Protein AF-A0A383EPP3-F1 (afdb_monomer_lite)

Organism: NCBI:txid408172

Structure (mmCIF, N/CA/C/O backbone):
data_AF-A0A383EPP3-F1
#
_entry.id   AF-A0A383EPP3-F1
#
loop_
_atom_site.group_PDB
_atom_site.id
_atom_site.type_symbol
_atom_site.label_atom_id
_atom_site.label_alt_id
_atom_site.label_comp_id
_atom_site.label_asym_id
_atom_site.label_entity_id
_atom_site.label_seq_id
_atom_site.pdbx_PDB_ins_code
_atom_site.Cartn_x
_atom_site.Cartn_y
_atom_site.Cartn_z
_atom_site.occupancy
_atom_site.B_iso_or_equiv
_atom_site.auth_seq_id
_atom_site.auth_comp_id
_atom_site.auth_asym_id
_atom_site.auth_atom_id
_atom_site.pdbx_PDB_model_num
ATOM 1 N N . MET A 1 1 ? -7.596 -0.824 -2.834 1.00 71.81 1 MET A N 1
ATOM 2 C CA . MET A 1 1 ? -8.921 -0.458 -2.281 1.00 71.81 1 MET A CA 1
ATOM 3 C C . MET A 1 1 ? -9.205 1.003 -2.635 1.00 71.81 1 MET A C 1
ATOM 5 O O . MET A 1 1 ? -8.228 1.715 -2.850 1.00 71.81 1 MET A O 1
ATOM 9 N N . LYS A 1 2 ? -10.455 1.479 -2.760 1.00 87.06 2 LYS A N 1
ATOM 10 C CA . LYS A 1 2 ? -10.675 2.934 -2.887 1.00 87.06 2 LYS A CA 1
ATOM 11 C C . LYS A 1 2 ? -10.640 3.576 -1.505 1.00 87.06 2 LYS A C 1
ATOM 13 O O . LYS A 1 2 ? -11.078 2.978 -0.528 1.00 87.06 2 LYS A O 1
ATOM 18 N N . ILE A 1 3 ? -10.109 4.793 -1.432 1.00 88.50 3 ILE A N 1
ATOM 19 C CA . ILE A 1 3 ? -10.026 5.541 -0.173 1.00 88.50 3 ILE A CA 1
ATOM 20 C C . ILE A 1 3 ? -11.429 5.908 0.330 1.00 88.50 3 ILE A C 1
ATOM 22 O O . ILE A 1 3 ? -11.637 5.945 1.540 1.00 88.50 3 ILE A O 1
ATOM 26 N N . GLU A 1 4 ? -12.387 6.152 -0.573 1.00 91.50 4 GLU A N 1
ATOM 27 C CA . GLU A 1 4 ? -13.780 6.416 -0.191 1.00 91.50 4 GLU A CA 1
ATOM 28 C C . GLU A 1 4 ? -14.385 5.242 0.590 1.00 91.50 4 GLU A C 1
ATOM 30 O O . GLU A 1 4 ? -14.909 5.448 1.680 1.00 91.50 4 GLU A O 1
ATOM 35 N N . ASP A 1 5 ? -14.205 4.010 0.106 1.00 91.56 5 ASP A N 1
ATOM 36 C CA . ASP A 1 5 ? -14.756 2.813 0.751 1.00 91.56 5 ASP A CA 1
ATOM 37 C C . ASP A 1 5 ? -14.223 2.642 2.188 1.00 91.56 5 ASP A C 1
ATOM 39 O O . ASP A 1 5 ? -14.969 2.286 3.099 1.00 91.56 5 ASP A O 1
ATOM 43 N N . ILE A 1 6 ? -12.937 2.943 2.420 1.00 89.88 6 ILE A N 1
ATOM 44 C CA . ILE A 1 6 ? -12.317 2.871 3.755 1.00 89.88 6 ILE A CA 1
ATOM 45 C C . ILE A 1 6 ? -12.915 3.927 4.691 1.00 89.88 6 ILE A C 1
ATOM 47 O O . ILE A 1 6 ? -13.162 3.638 5.862 1.00 89.88 6 ILE A O 1
ATOM 51 N N . LYS A 1 7 ? -13.162 5.143 4.191 1.00 90.00 7 LYS A N 1
ATOM 52 C CA . LYS A 1 7 ? -13.791 6.212 4.981 1.00 90.00 7 LYS A CA 1
ATOM 53 C C . LYS A 1 7 ? -15.217 5.838 5.375 1.00 90.00 7 LYS A C 1
ATOM 55 O O . LYS A 1 7 ? -15.580 6.009 6.534 1.00 90.00 7 LYS A O 1
ATOM 60 N N . ASP A 1 8 ? -15.979 5.256 4.455 1.00 93.00 8 ASP A N 1
ATOM 61 C CA . ASP A 1 8 ? -17.343 4.797 4.729 1.00 93.00 8 ASP A CA 1
ATOM 62 C C . ASP A 1 8 ? -17.377 3.657 5.759 1.00 93.00 8 ASP A C 1
ATOM 64 O O . ASP A 1 8 ? -18.293 3.580 6.580 1.00 93.00 8 ASP A O 1
ATOM 68 N N . MET A 1 9 ? -16.385 2.762 5.737 1.00 91.69 9 MET A N 1
ATOM 69 C CA . MET A 1 9 ? -16.224 1.724 6.761 1.00 91.69 9 MET A CA 1
ATOM 70 C C . MET A 1 9 ? -15.870 2.324 8.124 1.00 91.69 9 MET A C 1
ATOM 72 O O . MET A 1 9 ? -16.452 1.923 9.131 1.00 91.69 9 MET A O 1
ATOM 76 N N . LEU A 1 10 ? -14.967 3.306 8.149 1.00 90.94 10 LEU A N 1
ATOM 77 C CA . LEU A 1 10 ? -14.529 3.968 9.375 1.00 90.94 10 LEU A CA 1
ATOM 78 C C . LEU A 1 10 ? -15.673 4.734 10.051 1.00 90.94 10 LEU A C 1
ATOM 80 O O . LEU A 1 10 ? -15.833 4.633 11.263 1.00 90.94 10 LEU A O 1
ATOM 84 N N . GLU A 1 11 ? -16.494 5.459 9.287 1.00 90.94 11 GLU A N 1
ATOM 85 C CA . GLU A 1 11 ? -17.654 6.178 9.833 1.00 90.94 11 GLU A CA 1
ATOM 86 C C . GLU A 1 11 ? -18.675 5.227 10.475 1.00 90.94 11 GLU A C 1
ATOM 88 O O . GLU A 1 11 ? -19.236 5.536 11.526 1.00 90.94 11 GLU A O 1
ATOM 93 N N . LYS A 1 12 ? -18.874 4.035 9.897 1.00 89.62 12 LYS A N 1
ATOM 94 C CA . LYS A 1 12 ? -19.744 3.001 10.481 1.00 89.62 12 LYS A CA 1
ATOM 95 C C . LYS A 1 12 ? -19.148 2.403 11.753 1.00 89.62 12 LYS A C 1
ATOM 97 O O . LYS A 1 12 ? -19.855 2.257 12.745 1.00 89.62 12 LYS A O 1
ATOM 102 N N . ASP A 1 13 ? -17.857 2.079 11.723 1.00 89.06 13 ASP A N 1
ATOM 103 C CA . ASP A 1 13 ? -17.149 1.436 12.833 1.00 89.06 13 ASP A CA 1
ATOM 104 C C . ASP A 1 13 ? -16.917 2.390 14.023 1.00 89.06 13 ASP A C 1
ATOM 106 O O . ASP A 1 13 ? -16.765 1.937 15.153 1.00 89.06 13 ASP A O 1
ATOM 110 N N . ARG A 1 14 ? -16.922 3.709 13.794 1.00 86.69 14 ARG A N 1
ATOM 111 C CA . ARG A 1 14 ? -16.726 4.738 14.828 1.00 86.69 14 ARG A CA 1
ATOM 112 C C . ARG A 1 14 ? -17.907 4.886 15.795 1.00 86.69 14 ARG A C 1
ATOM 114 O O . ARG A 1 14 ? -17.730 5.449 16.875 1.00 86.69 14 ARG A O 1
ATOM 121 N N . SER A 1 15 ? -19.110 4.461 15.413 1.00 86.69 15 SER A N 1
ATOM 122 C CA . SER A 1 15 ? -20.305 4.627 16.245 1.00 86.69 15 SER A CA 1
ATOM 123 C C . SER A 1 15 ? -20.239 3.730 17.484 1.00 86.69 15 SER A C 1
ATOM 125 O O . SER A 1 15 ? -20.193 2.513 17.352 1.00 86.69 15 SER A O 1
ATOM 127 N N . ILE A 1 16 ? -20.299 4.326 18.679 1.00 86.88 16 ILE A N 1
ATOM 128 C CA . ILE A 1 16 ? -20.244 3.606 19.960 1.00 86.88 16 ILE A CA 1
ATOM 129 C C . ILE A 1 16 ? -21.643 3.559 20.575 1.00 86.88 16 ILE A C 1
ATOM 131 O O . ILE A 1 16 ? -22.269 4.599 20.787 1.00 86.88 16 ILE A O 1
ATOM 135 N N . ASP A 1 17 ? -22.112 2.358 20.908 1.00 89.25 17 ASP A N 1
ATOM 136 C CA . ASP A 1 17 ? -23.321 2.181 21.708 1.00 89.25 17 ASP A CA 1
ATOM 137 C C . ASP A 1 17 ? -23.007 2.340 23.204 1.00 89.25 17 ASP A C 1
ATOM 139 O O . ASP A 1 17 ? -22.402 1.481 23.848 1.00 89.25 17 ASP A O 1
ATOM 143 N N . HIS A 1 18 ? -23.453 3.455 23.781 1.00 86.06 18 HIS A N 1
ATOM 144 C CA . HIS A 1 18 ? -23.262 3.759 25.199 1.00 86.06 18 HIS A CA 1
ATOM 145 C C . HIS A 1 18 ? -24.074 2.863 26.146 1.00 86.06 18 HIS A C 1
ATOM 147 O O . HIS A 1 18 ? -23.826 2.884 27.351 1.00 86.06 18 HIS A O 1
ATOM 153 N N . THR A 1 19 ? -25.031 2.081 25.638 1.00 89.62 19 THR A N 1
ATOM 154 C CA . THR A 1 19 ? -25.806 1.127 26.445 1.00 89.62 19 THR A CA 1
ATOM 155 C C . THR A 1 19 ? -25.093 -0.215 26.627 1.00 89.62 19 THR A C 1
ATOM 157 O O . THR A 1 19 ? -25.384 -0.926 27.586 1.00 89.62 19 THR A O 1
ATOM 160 N N . GLN A 1 20 ? -24.126 -0.542 25.759 1.00 90.44 20 GLN A N 1
ATOM 161 C CA . GLN A 1 20 ? -23.375 -1.805 25.767 1.00 90.44 20 GLN A CA 1
ATOM 162 C C . GLN A 1 20 ? -21.853 -1.585 25.744 1.00 90.44 20 GLN A C 1
ATOM 164 O O . GLN A 1 20 ? -21.129 -2.173 24.939 1.00 90.44 20 GLN A O 1
ATOM 169 N N . LEU A 1 21 ? -21.348 -0.765 26.667 1.00 90.50 21 LEU A N 1
ATOM 170 C CA . LEU A 1 21 ? -19.926 -0.396 26.742 1.00 90.50 21 LEU A CA 1
ATOM 171 C C . LEU A 1 21 ? -18.975 -1.597 26.841 1.00 90.50 21 LEU A C 1
ATOM 173 O O . LEU A 1 21 ? -17.892 -1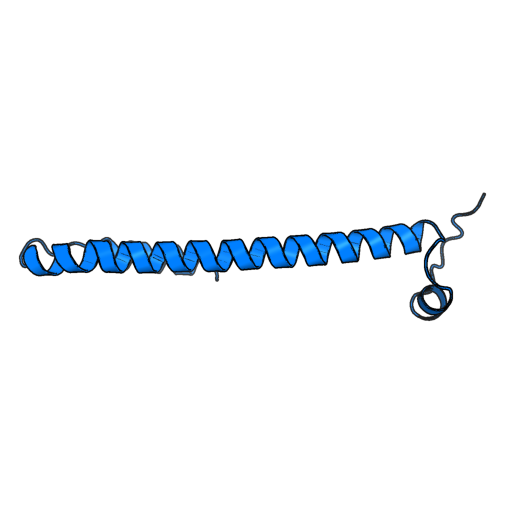.566 26.263 1.00 90.50 21 LEU A O 1
ATOM 177 N N . ASP A 1 22 ? -19.377 -2.664 27.528 1.00 91.06 22 ASP A N 1
ATOM 178 C CA . ASP A 1 22 ? -18.563 -3.871 27.707 1.00 91.06 22 ASP A CA 1
ATOM 179 C C . ASP A 1 22 ? -18.263 -4.544 26.360 1.00 91.06 22 ASP A C 1
ATOM 181 O O . ASP A 1 22 ? -17.150 -5.002 26.101 1.00 91.06 22 ASP A O 1
ATOM 185 N N . THR A 1 23 ? -19.267 -4.562 25.480 1.00 90.56 23 THR A N 1
ATOM 186 C CA . THR A 1 23 ? -19.168 -5.156 24.144 1.00 90.56 23 THR A CA 1
ATOM 187 C C . THR A 1 23 ? -18.373 -4.244 23.217 1.00 90.56 23 THR A C 1
ATOM 189 O O . THR A 1 23 ? -17.516 -4.714 22.472 1.00 90.56 23 THR A O 1
ATOM 192 N N . GLU A 1 24 ? -18.599 -2.932 23.297 1.00 89.38 24 GLU A N 1
ATOM 193 C CA . GLU A 1 24 ? -17.836 -1.945 22.525 1.00 89.38 24 GLU A CA 1
ATOM 194 C C . GLU A 1 24 ? -16.349 -1.929 22.916 1.00 89.38 24 GLU A C 1
ATOM 196 O O . GLU A 1 24 ? -15.481 -1.830 22.051 1.00 89.38 24 GLU A O 1
ATOM 201 N N . SER A 1 25 ? -16.029 -2.146 24.194 1.00 91.00 25 SER A N 1
ATOM 202 C CA . SER A 1 25 ? -14.649 -2.278 24.679 1.00 91.00 25 SER A CA 1
ATOM 203 C C . SER A 1 25 ? -13.891 -3.427 24.001 1.00 91.00 25 SER A C 1
ATOM 205 O O . SER A 1 25 ? -12.717 -3.277 23.666 1.00 91.00 25 SER A O 1
ATOM 207 N N . LEU A 1 26 ? -14.563 -4.556 23.740 1.00 91.31 26 LEU A N 1
ATOM 208 C CA . LEU A 1 26 ? -13.981 -5.692 23.015 1.00 91.31 26 LEU A CA 1
ATOM 209 C C . LEU A 1 26 ? -13.855 -5.429 21.508 1.00 91.31 26 LEU A C 1
ATOM 211 O O . LEU A 1 26 ? -12.894 -5.883 20.893 1.00 91.31 26 LEU A O 1
ATOM 215 N N . LYS A 1 27 ? -14.773 -4.657 20.915 1.00 91.00 27 LYS A N 1
ATOM 216 C CA . LYS A 1 27 ? -14.735 -4.320 19.482 1.00 91.00 27 LYS A CA 1
ATOM 217 C C . LYS A 1 27 ? -13.609 -3.354 19.117 1.00 91.00 27 LYS A C 1
ATOM 219 O O . LYS A 1 27 ? -13.035 -3.484 18.040 1.00 91.00 27 LYS A O 1
ATOM 224 N N . ILE A 1 28 ? -13.257 -2.408 19.989 1.00 90.44 28 ILE A N 1
ATOM 225 C CA . ILE A 1 28 ? -12.193 -1.418 19.730 1.00 90.44 28 ILE A CA 1
ATOM 226 C C . ILE A 1 28 ? -10.855 -2.066 19.308 1.00 90.44 28 ILE A C 1
ATOM 228 O O . ILE A 1 28 ? -10.314 -1.680 18.266 1.00 90.44 28 ILE A O 1
ATOM 232 N N . PRO A 1 29 ? -10.283 -3.041 20.048 1.00 93.56 29 PRO A N 1
ATOM 233 C CA . PRO A 1 29 ? -9.045 -3.695 19.628 1.00 93.56 29 PRO A CA 1
ATOM 234 C C . PRO A 1 29 ? -9.223 -4.527 18.351 1.00 93.56 29 PRO A C 1
ATOM 236 O O . PRO A 1 29 ? -8.314 -4.547 17.522 1.00 93.56 29 PRO A O 1
ATOM 239 N N . GLU A 1 30 ? -10.379 -5.163 18.138 1.00 91.50 30 GLU A N 1
ATOM 240 C CA . GLU A 1 30 ? -10.668 -5.894 16.894 1.00 91.50 30 GLU A CA 1
ATOM 241 C C . GLU A 1 30 ? -10.662 -4.958 15.676 1.00 91.50 30 GLU A C 1
ATOM 243 O O . GLU A 1 30 ? -10.033 -5.247 14.654 1.00 91.50 30 GLU A O 1
ATOM 248 N N . GLN A 1 31 ? -11.302 -3.793 15.800 1.00 92.44 31 GLN A N 1
ATOM 249 C CA . GLN A 1 31 ? -11.300 -2.749 14.779 1.00 92.44 31 GLN A CA 1
ATOM 250 C C . GLN A 1 31 ? -9.886 -2.206 14.542 1.00 92.44 31 GLN A C 1
ATOM 252 O O . GLN A 1 31 ? -9.475 -2.049 13.392 1.00 92.44 31 GLN A O 1
ATOM 257 N N . ALA A 1 32 ? -9.109 -1.970 15.603 1.00 92.75 32 ALA A N 1
ATOM 258 C CA . ALA A 1 32 ? -7.726 -1.516 15.478 1.00 92.75 32 ALA A CA 1
ATOM 259 C C . ALA A 1 32 ? -6.872 -2.510 14.670 1.00 92.75 32 ALA A C 1
ATOM 261 O O . ALA A 1 32 ? -6.165 -2.104 13.746 1.00 92.75 32 ALA A O 1
ATOM 262 N N . VAL A 1 33 ? -6.997 -3.812 14.953 1.00 95.75 33 VAL A N 1
ATOM 263 C CA . VAL A 1 33 ? -6.300 -4.872 14.207 1.00 95.75 33 VAL A CA 1
ATOM 264 C C . VAL A 1 33 ? -6.737 -4.899 12.742 1.00 95.75 33 VAL A C 1
ATOM 266 O O . VAL A 1 33 ? -5.881 -4.946 11.858 1.00 95.75 33 VAL A O 1
ATOM 269 N N . LYS A 1 34 ? -8.044 -4.806 12.468 1.00 94.06 34 LYS A N 1
ATOM 270 C CA . LYS A 1 34 ? -8.600 -4.763 11.104 1.00 94.06 34 LYS A CA 1
ATOM 271 C C . LYS A 1 34 ? -7.976 -3.639 10.270 1.00 94.06 34 LYS A C 1
ATOM 273 O O . LYS A 1 34 ? -7.469 -3.892 9.178 1.00 94.06 34 LYS A O 1
ATOM 278 N N . TYR A 1 35 ? -7.975 -2.406 10.778 1.00 94.44 35 TYR A N 1
ATOM 279 C CA . TYR A 1 35 ? -7.416 -1.263 10.045 1.00 94.44 35 TYR A CA 1
ATOM 280 C C . TYR A 1 35 ? -5.888 -1.316 9.946 1.00 94.44 35 TYR A C 1
ATOM 282 O O . TYR A 1 35 ? -5.325 -0.924 8.922 1.00 94.44 35 TYR A O 1
ATOM 290 N N . GLN A 1 36 ? -5.207 -1.851 10.962 1.00 95.25 36 GLN A N 1
ATOM 291 C CA . GLN A 1 36 ? -3.761 -2.054 10.918 1.00 95.25 36 GLN A CA 1
ATOM 292 C C . GLN A 1 36 ? -3.356 -3.080 9.848 1.00 95.25 36 GLN A C 1
ATOM 294 O O . GLN A 1 36 ? -2.387 -2.848 9.126 1.00 95.25 36 GLN A O 1
ATOM 299 N N . GLN A 1 37 ? -4.101 -4.181 9.709 1.00 95.50 37 GLN A N 1
ATOM 300 C CA . GLN A 1 37 ? -3.881 -5.174 8.652 1.00 95.50 37 GLN A CA 1
ATOM 301 C C . GLN A 1 37 ? -4.086 -4.563 7.264 1.00 95.50 37 GLN A C 1
ATOM 303 O O . GLN A 1 37 ? -3.202 -4.671 6.419 1.00 95.50 37 GLN A O 1
ATOM 308 N N . MET A 1 38 ? -5.182 -3.824 7.054 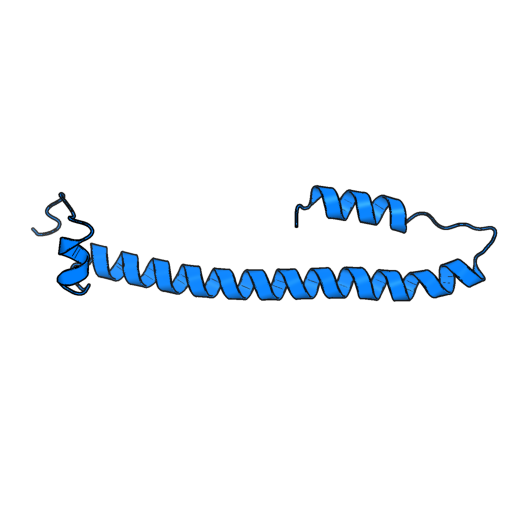1.00 94.12 38 MET A N 1
ATOM 309 C CA . MET A 1 38 ? -5.431 -3.140 5.777 1.00 94.12 38 MET A CA 1
ATOM 310 C C . MET A 1 38 ? -4.299 -2.174 5.404 1.00 94.12 38 MET A C 1
ATOM 312 O O . MET A 1 38 ? -3.854 -2.149 4.256 1.00 94.1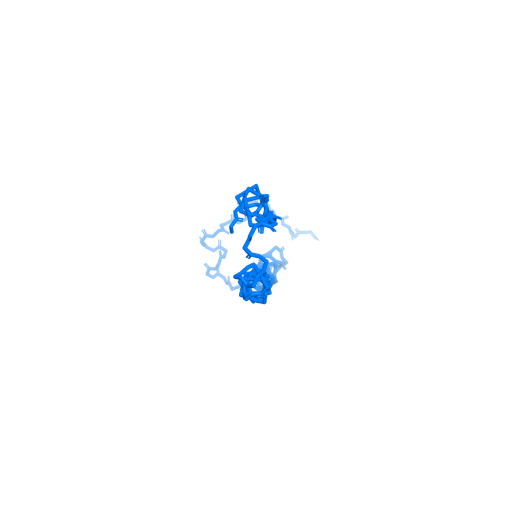2 38 MET A O 1
ATOM 316 N N . ALA A 1 39 ? -3.804 -1.394 6.370 1.00 94.19 39 ALA A N 1
ATOM 317 C CA . ALA A 1 39 ? -2.686 -0.483 6.144 1.00 94.19 39 ALA A CA 1
ATOM 318 C C . ALA A 1 39 ? -1.385 -1.232 5.810 1.00 94.19 39 ALA A C 1
ATOM 320 O O . ALA A 1 39 ? -0.619 -0.790 4.951 1.00 94.19 39 ALA A O 1
ATOM 321 N N . HIS A 1 40 ? -1.136 -2.365 6.470 1.00 95.94 40 HIS A N 1
ATOM 322 C CA . HIS A 1 40 ? 0.029 -3.200 6.201 1.00 95.94 40 HIS A CA 1
ATOM 323 C C . HIS A 1 40 ? -0.004 -3.786 4.784 1.00 95.94 40 HIS A C 1
ATOM 325 O O . HIS A 1 40 ? 0.984 -3.678 4.056 1.00 95.94 40 HIS A O 1
ATOM 331 N N . ASP A 1 41 ? -1.144 -4.336 4.371 1.00 95.44 41 ASP A N 1
ATOM 332 C CA . ASP A 1 41 ? -1.318 -4.947 3.052 1.00 95.44 41 ASP A CA 1
ATOM 333 C C . ASP A 1 41 ? -1.135 -3.926 1.920 1.00 95.44 41 ASP A C 1
ATOM 335 O O . ASP A 1 41 ? -0.409 -4.182 0.954 1.00 95.44 41 ASP A O 1
ATOM 339 N N . GLU A 1 42 ? -1.724 -2.733 2.049 1.00 94.50 42 GLU A N 1
ATOM 340 C CA . GLU A 1 42 ? -1.552 -1.670 1.050 1.00 94.50 42 GLU A CA 1
ATOM 341 C C . GLU A 1 42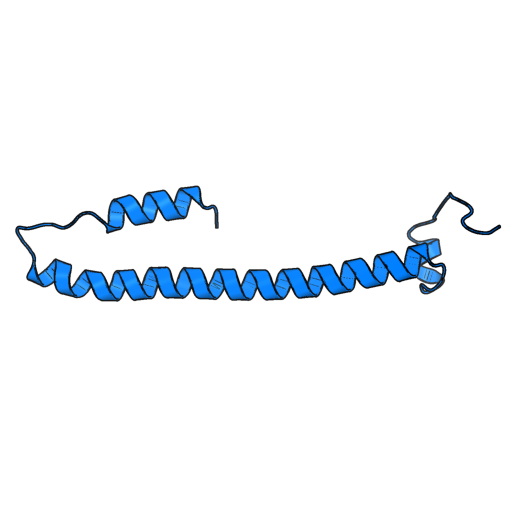 ? -0.105 -1.140 1.029 1.00 94.50 42 GLU A C 1
ATOM 343 O O . GLU A 1 42 ? 0.433 -0.857 -0.043 1.00 94.50 42 GLU A O 1
ATOM 348 N N . ALA A 1 43 ? 0.586 -1.087 2.174 1.00 95.69 43 ALA A N 1
ATOM 349 C CA . ALA A 1 43 ? 2.004 -0.726 2.217 1.00 95.69 43 ALA A CA 1
ATOM 350 C C . ALA A 1 43 ? 2.898 -1.766 1.518 1.00 95.69 43 ALA A C 1
ATOM 352 O O . ALA A 1 43 ? 3.836 -1.399 0.803 1.00 95.69 43 ALA A O 1
ATOM 353 N N . LEU A 1 44 ? 2.616 -3.062 1.687 1.00 97.00 44 LEU A N 1
ATOM 354 C CA . LEU A 1 44 ? 3.315 -4.129 0.965 1.00 97.00 44 LEU A CA 1
ATOM 355 C C . LEU A 1 44 ? 3.075 -4.027 -0.543 1.00 97.00 44 LEU A C 1
ATOM 357 O O . LEU A 1 44 ? 4.021 -4.121 -1.330 1.00 97.00 44 LEU A O 1
ATOM 361 N N . ARG A 1 45 ? 1.825 -3.779 -0.944 1.00 96.12 45 ARG A N 1
ATOM 362 C CA . ARG A 1 45 ? 1.456 -3.606 -2.350 1.00 96.12 45 ARG A CA 1
ATOM 363 C C . ARG A 1 45 ? 2.158 -2.406 -2.979 1.00 96.12 45 ARG A C 1
ATOM 365 O O . ARG A 1 45 ? 2.672 -2.527 -4.089 1.00 96.12 45 ARG A O 1
ATOM 372 N N . LEU A 1 46 ? 2.222 -1.280 -2.269 1.00 96.50 46 LEU A N 1
ATOM 373 C CA . LEU A 1 46 ? 2.936 -0.089 -2.725 1.00 96.50 46 LEU A CA 1
ATOM 374 C C . LEU A 1 46 ? 4.411 -0.405 -2.994 1.00 96.50 46 LEU A C 1
ATOM 376 O O . LEU A 1 46 ? 4.896 -0.150 -4.092 1.00 96.50 46 LEU A O 1
ATOM 380 N N . ARG A 1 47 ? 5.098 -1.040 -2.038 1.00 97.44 47 ARG A N 1
ATOM 381 C CA . ARG A 1 47 ? 6.515 -1.417 -2.190 1.00 97.44 47 ARG A CA 1
ATOM 382 C C . ARG A 1 47 ? 6.754 -2.351 -3.375 1.00 97.44 47 ARG A C 1
ATOM 384 O O . ARG A 1 47 ? 7.772 -2.241 -4.059 1.00 97.44 47 ARG A O 1
ATOM 391 N N . PHE A 1 48 ? 5.833 -3.280 -3.621 1.00 97.38 48 PHE A N 1
ATOM 392 C CA . PHE A 1 48 ? 5.900 -4.162 -4.783 1.00 97.38 48 PHE A CA 1
ATOM 393 C C . PHE A 1 48 ? 5.788 -3.370 -6.095 1.00 97.38 48 PHE A C 1
ATOM 395 O O . PHE A 1 48 ? 6.649 -3.506 -6.964 1.00 97.38 48 PHE A O 1
ATOM 402 N N . LEU A 1 49 ? 4.794 -2.486 -6.207 1.00 97.44 49 LEU A N 1
ATOM 403 C CA . LEU A 1 49 ? 4.591 -1.652 -7.395 1.00 97.44 49 LEU A CA 1
ATOM 404 C C . LEU A 1 49 ? 5.748 -0.675 -7.633 1.00 97.44 49 LEU A C 1
ATOM 406 O O . LEU A 1 49 ? 6.156 -0.476 -8.773 1.00 97.44 49 LEU A O 1
ATOM 410 N N . GLU A 1 50 ? 6.324 -0.099 -6.576 1.00 97.62 50 GLU A N 1
ATOM 411 C CA . GLU A 1 50 ? 7.524 0.740 -6.675 1.00 97.62 50 GLU A CA 1
ATOM 412 C C . GLU A 1 50 ? 8.705 -0.035 -7.266 1.00 97.62 50 GLU A C 1
ATOM 414 O O . GLU A 1 50 ? 9.438 0.482 -8.114 1.00 97.62 50 GLU A O 1
ATOM 419 N N . LYS A 1 51 ? 8.883 -1.297 -6.858 1.00 97.69 51 LYS A N 1
ATOM 420 C CA . LYS A 1 51 ? 9.914 -2.170 -7.423 1.00 97.69 51 LYS A CA 1
ATOM 421 C C . LYS A 1 51 ? 9.664 -2.434 -8.908 1.00 97.69 51 LYS A C 1
ATOM 423 O O . LYS A 1 51 ? 10.594 -2.289 -9.701 1.00 97.69 51 LYS A O 1
ATOM 428 N N . GLU A 1 52 ? 8.439 -2.790 -9.290 1.00 97.81 52 GLU A N 1
ATOM 429 C CA . GLU A 1 52 ? 8.088 -3.019 -10.699 1.00 97.81 52 GLU A CA 1
ATOM 430 C C . GLU A 1 52 ? 8.281 -1.760 -11.547 1.00 97.81 52 GLU A C 1
ATOM 432 O O . GLU A 1 52 ? 8.881 -1.816 -12.621 1.00 97.81 52 GLU A O 1
ATOM 437 N N . TYR A 1 53 ? 7.862 -0.605 -11.031 1.00 97.00 53 TYR A N 1
ATOM 438 C CA . TYR A 1 53 ? 8.061 0.684 -11.680 1.00 97.00 53 TYR A CA 1
ATOM 439 C C . TYR A 1 53 ? 9.544 0.999 -11.893 1.00 97.00 53 TYR A C 1
ATOM 441 O O . TYR A 1 53 ? 9.931 1.425 -12.980 1.00 97.00 53 TYR A O 1
ATOM 449 N N . ASN A 1 54 ? 10.397 0.755 -10.895 1.00 96.81 54 ASN A N 1
ATOM 450 C CA . ASN A 1 54 ? 11.836 0.986 -11.020 1.00 96.81 54 ASN A CA 1
ATOM 451 C C . ASN A 1 54 ? 12.472 0.106 -12.105 1.00 96.81 54 ASN A C 1
ATOM 453 O O . ASN A 1 54 ? 13.297 0.594 -12.880 1.00 96.81 54 ASN A O 1
ATOM 457 N N . VAL A 1 55 ? 12.055 -1.159 -12.206 1.00 96.00 55 VAL A N 1
ATOM 458 C CA . VAL A 1 55 ? 12.499 -2.066 -13.277 1.00 96.00 55 VAL A CA 1
ATOM 459 C C . VAL A 1 55 ? 12.010 -1.573 -14.639 1.00 96.00 55 VAL A C 1
ATOM 461 O O . VAL A 1 55 ? 12.807 -1.438 -15.566 1.00 96.00 55 VAL A O 1
ATOM 464 N N . ALA A 1 56 ? 10.726 -1.233 -14.762 1.00 94.19 56 ALA A N 1
ATOM 465 C CA . ALA A 1 56 ? 10.158 -0.720 -16.007 1.00 94.19 56 ALA A CA 1
ATOM 466 C C . ALA A 1 56 ? 10.847 0.579 -16.459 1.00 94.19 56 ALA A C 1
ATOM 468 O O . ALA A 1 56 ? 11.201 0.726 -17.630 1.00 94.19 56 ALA A O 1
ATOM 469 N N . LYS A 1 57 ? 11.103 1.498 -15.523 1.00 93.94 57 LYS A N 1
ATOM 470 C CA . LYS A 1 57 ? 11.829 2.748 -15.764 1.00 93.94 57 LYS A CA 1
ATOM 471 C C . LYS A 1 57 ? 13.253 2.485 -16.247 1.00 93.94 57 LYS A C 1
ATOM 473 O O . LYS A 1 57 ? 13.687 3.127 -17.200 1.00 93.94 57 LYS A O 1
ATOM 478 N N . TYR A 1 58 ? 13.969 1.553 -15.621 1.00 92.00 58 TYR A N 1
ATOM 479 C CA . TYR A 1 58 ? 15.318 1.171 -16.037 1.00 92.00 58 TYR A CA 1
ATOM 480 C C . TYR A 1 58 ? 15.333 0.576 -17.450 1.00 92.00 58 TYR A C 1
ATOM 482 O O . TYR A 1 58 ? 16.128 1.006 -18.283 1.00 92.00 58 TYR A O 1
ATOM 490 N N . ASN A 1 59 ? 14.407 -0.336 -17.751 1.00 89.38 59 ASN A N 1
ATOM 491 C CA . ASN A 1 59 ? 14.287 -0.945 -19.076 1.00 89.38 59 ASN A CA 1
ATOM 492 C C . ASN A 1 59 ? 13.987 0.107 -20.152 1.00 89.38 59 ASN A C 1
ATOM 494 O O . ASN A 1 59 ? 14.633 0.128 -21.198 1.00 89.38 59 ASN A O 1
ATOM 498 N N . ARG A 1 60 ? 13.059 1.033 -19.876 1.00 88.00 60 ARG A N 1
ATOM 499 C CA . ARG A 1 60 ? 12.749 2.153 -20.777 1.00 88.00 60 ARG A CA 1
ATOM 500 C C . ARG A 1 60 ? 13.942 3.092 -20.948 1.00 88.00 60 ARG A C 1
ATOM 502 O O . ARG A 1 60 ? 14.219 3.518 -22.063 1.00 88.00 60 ARG A O 1
ATOM 509 N N . TRP A 1 61 ? 14.678 3.386 -19.877 1.00 88.38 61 TRP A N 1
ATOM 510 C CA . TRP A 1 61 ? 15.897 4.190 -19.961 1.00 88.38 61 TRP A CA 1
ATOM 511 C C . TRP A 1 61 ? 16.962 3.526 -20.843 1.00 88.38 61 TRP A C 1
ATOM 513 O O . TRP A 1 61 ? 17.516 4.188 -21.716 1.00 88.38 61 TRP A O 1
ATOM 523 N N . MET A 1 62 ? 17.204 2.221 -20.678 1.00 86.25 62 MET A N 1
ATOM 524 C CA . MET A 1 62 ? 18.129 1.468 -21.534 1.00 86.25 62 MET A CA 1
ATOM 525 C C . MET A 1 62 ? 17.696 1.471 -22.998 1.00 86.25 62 MET A C 1
ATOM 527 O O . MET A 1 62 ? 18.527 1.691 -23.879 1.00 86.25 62 MET A O 1
ATOM 531 N N . TYR A 1 63 ? 16.398 1.296 -23.248 1.00 84.50 63 TYR A N 1
ATOM 532 C CA . TYR A 1 63 ? 15.820 1.366 -24.584 1.00 84.50 63 TYR A CA 1
ATOM 533 C C . TYR A 1 63 ? 16.086 2.724 -25.250 1.00 84.50 63 TYR A C 1
ATOM 535 O O . TYR A 1 63 ? 16.700 2.769 -26.316 1.00 84.50 63 TYR A O 1
ATOM 543 N N . TYR A 1 64 ? 15.740 3.838 -24.598 1.00 83.06 64 TYR A N 1
ATOM 544 C CA . TYR A 1 64 ? 15.960 5.175 -25.166 1.00 83.06 64 TYR A CA 1
ATOM 545 C C . TYR A 1 64 ? 17.442 5.563 -25.287 1.00 83.06 64 TYR A C 1
ATOM 547 O O . TYR A 1 64 ? 17.790 6.370 -26.142 1.00 83.06 64 TYR A O 1
ATOM 555 N N . MET A 1 65 ? 18.326 4.985 -24.466 1.00 83.50 65 MET A N 1
ATOM 556 C CA . MET A 1 65 ? 19.778 5.201 -24.541 1.00 83.50 65 MET A CA 1
ATOM 557 C C . MET A 1 65 ? 20.487 4.328 -25.591 1.00 83.50 65 MET A C 1
ATOM 559 O O . MET A 1 65 ? 21.712 4.403 -25.695 1.00 83.50 65 MET A O 1
ATOM 563 N N . GLY A 1 66 ? 19.766 3.484 -26.339 1.00 81.44 66 GLY A N 1
ATOM 564 C CA . GLY A 1 66 ? 20.373 2.605 -27.349 1.00 81.44 66 GLY A CA 1
ATOM 565 C C . GLY A 1 66 ? 21.122 1.398 -26.766 1.00 81.44 66 GLY A C 1
ATOM 566 O O . GLY A 1 66 ? 21.976 0.829 -27.439 1.00 81.44 66 GLY A O 1
ATOM 567 N N . LYS A 1 67 ? 20.875 1.052 -25.496 1.00 81.38 67 LYS A N 1
ATOM 568 C CA . LYS A 1 67 ? 21.591 -0.001 -24.749 1.00 81.38 67 LYS A CA 1
ATOM 569 C C . LYS A 1 67 ? 20.734 -1.235 -24.458 1.00 81.38 67 LYS A C 1
ATOM 571 O O . LYS A 1 67 ? 21.179 -2.108 -23.716 1.00 81.38 67 LYS A O 1
ATOM 576 N N . ALA A 1 68 ? 19.502 -1.282 -24.961 1.00 82.50 68 ALA A N 1
ATOM 577 C CA . ALA A 1 68 ? 18.659 -2.464 -24.830 1.00 82.50 68 ALA A CA 1
ATOM 578 C C . ALA A 1 68 ? 19.085 -3.563 -25.819 1.00 82.50 68 ALA A C 1
ATOM 580 O O . ALA A 1 68 ? 19.901 -3.343 -26.712 1.00 82.50 68 ALA A O 1
ATOM 581 N N . ASP A 1 69 ? 18.538 -4.757 -25.626 1.00 81.50 69 ASP A N 1
ATOM 582 C CA . ASP A 1 69 ? 18.758 -5.895 -26.516 1.00 81.50 69 ASP A CA 1
ATOM 583 C C . ASP A 1 69 ? 18.172 -5.606 -27.920 1.00 81.50 69 ASP A C 1
ATOM 585 O O . ASP A 1 69 ? 17.073 -5.039 -27.990 1.00 81.50 69 ASP A O 1
ATOM 589 N N . PRO A 1 70 ? 18.860 -5.960 -29.025 1.00 77.69 70 PRO A N 1
ATOM 590 C CA . PRO A 1 70 ? 18.349 -5.811 -30.391 1.00 77.69 70 PRO A CA 1
ATOM 591 C C . PRO A 1 70 ? 16.903 -6.289 -30.587 1.00 77.69 70 PRO A C 1
ATOM 593 O O . PRO A 1 70 ? 16.103 -5.570 -31.188 1.00 77.69 70 PRO A O 1
ATOM 596 N N . ASP A 1 71 ? 16.530 -7.415 -29.969 1.00 80.56 71 ASP A N 1
ATOM 597 C CA . ASP A 1 71 ? 15.181 -7.994 -30.056 1.00 80.56 71 ASP A CA 1
ATOM 598 C C . ASP A 1 71 ? 14.073 -7.054 -29.531 1.00 80.56 71 ASP A C 1
ATOM 600 O O . ASP A 1 71 ? 12.894 -7.204 -29.868 1.00 80.56 71 ASP A O 1
ATOM 604 N N . VAL A 1 72 ? 14.416 -6.100 -28.656 1.00 77.94 72 VAL A N 1
ATOM 605 C CA . VAL A 1 72 ? 13.470 -5.123 -28.091 1.00 77.94 72 VAL A CA 1
ATOM 606 C C . VAL A 1 72 ? 13.173 -4.010 -29.095 1.00 77.94 72 VAL A C 1
ATOM 608 O O . VAL A 1 72 ? 12.029 -3.569 -29.188 1.00 77.94 72 VAL A O 1
ATOM 611 N N . TYR A 1 73 ? 14.169 -3.587 -29.873 1.00 76.06 73 TYR A N 1
ATOM 612 C CA . TYR A 1 73 ? 13.994 -2.577 -30.921 1.00 76.06 73 TYR A CA 1
ATOM 613 C C . TYR A 1 73 ? 13.206 -3.114 -32.117 1.00 76.06 73 TYR A C 1
ATOM 615 O O . TYR A 1 73 ? 12.459 -2.361 -32.734 1.00 76.06 73 TYR A O 1
ATOM 623 N N . ASP A 1 74 ? 13.307 -4.414 -32.399 1.00 76.25 74 ASP A N 1
ATOM 624 C CA . ASP A 1 74 ? 12.503 -5.063 -33.439 1.00 76.25 74 ASP A CA 1
ATOM 625 C C . ASP A 1 74 ? 11.013 -5.135 -33.058 1.00 76.25 74 ASP A C 1
ATOM 627 O O . ASP A 1 74 ? 10.134 -5.042 -33.917 1.00 76.25 74 ASP A O 1
ATOM 631 N N . LYS A 1 75 ? 10.713 -5.284 -31.760 1.00 79.38 75 LYS A N 1
ATOM 632 C CA . LYS A 1 75 ? 9.336 -5.349 -31.232 1.00 79.38 75 LYS A CA 1
ATOM 633 C C . LYS A 1 75 ? 8.700 -3.977 -31.042 1.00 79.38 75 LYS A C 1
ATOM 635 O O . LYS A 1 75 ? 7.507 -3.817 -31.285 1.00 79.38 75 LYS A O 1
ATOM 640 N N . GLU A 1 76 ? 9.477 -3.005 -30.583 1.00 76.31 76 GLU A N 1
ATOM 641 C CA . GLU A 1 76 ? 9.065 -1.612 -30.445 1.00 76.31 76 GLU A CA 1
ATOM 642 C C . GLU A 1 76 ? 10.055 -0.751 -31.247 1.00 76.31 76 GLU A C 1
ATOM 644 O O .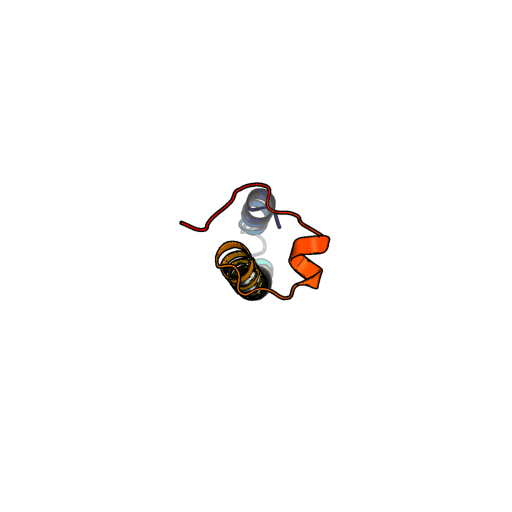 GLU A 1 76 ? 11.060 -0.303 -30.691 1.00 76.31 76 GLU A O 1
ATOM 649 N N . PRO A 1 77 ? 9.825 -0.524 -32.552 1.00 71.75 77 PRO A N 1
ATOM 650 C CA . PRO A 1 77 ? 10.702 0.322 -33.350 1.00 71.75 77 PRO A CA 1
ATOM 651 C C . PRO A 1 77 ? 10.593 1.783 -32.902 1.00 71.75 77 PRO A C 1
ATOM 653 O O . PRO A 1 77 ? 9.499 2.325 -32.738 1.00 71.75 77 PRO A O 1
ATOM 656 N N . PHE A 1 78 ? 11.742 2.432 -32.697 1.00 67.12 78 PHE A N 1
ATOM 657 C CA . PHE A 1 78 ? 11.802 3.854 -32.364 1.00 67.12 78 PHE A CA 1
ATOM 658 C C . PHE A 1 78 ? 12.092 4.674 -33.627 1.00 67.12 78 PHE A C 1
ATOM 660 O O . PHE A 1 78 ? 13.234 4.757 -34.074 1.00 67.12 78 PHE A O 1
ATOM 667 N N . ASP A 1 79 ? 11.066 5.318 -34.188 1.00 64.50 79 ASP A N 1
ATOM 668 C CA . ASP A 1 79 ? 11.155 6.091 -35.444 1.00 64.50 79 ASP A CA 1
ATOM 669 C C . ASP A 1 79 ? 11.952 7.407 -35.334 1.00 64.50 79 ASP A C 1
ATOM 671 O O . ASP A 1 79 ? 12.115 8.149 -36.309 1.00 64.50 79 ASP A O 1
ATOM 675 N N . HIS A 1 80 ? 12.468 7.743 -34.150 1.00 63.03 80 HIS A N 1
ATOM 676 C CA . HIS A 1 80 ? 13.257 8.952 -33.944 1.00 63.03 80 HIS A CA 1
ATOM 677 C C . HIS A 1 80 ? 14.743 8.634 -33.813 1.00 63.03 80 HIS A C 1
ATOM 679 O O . HIS A 1 80 ? 15.204 7.954 -32.903 1.00 63.03 80 HIS A O 1
ATOM 685 N N . LYS A 1 81 ? 15.514 9.175 -34.757 1.00 50.66 81 LYS A N 1
ATOM 686 C CA . LYS A 1 81 ? 16.960 8.999 -34.875 1.00 50.66 81 LYS A CA 1
ATOM 687 C C . LYS A 1 81 ? 17.678 9.777 -33.766 1.00 50.66 81 LYS A C 1
ATOM 689 O O . LYS A 1 81 ? 18.095 10.912 -33.975 1.00 50.66 81 LYS A O 1
ATOM 694 N N . VAL A 1 82 ? 17.827 9.186 -32.581 1.00 58.09 82 VAL A N 1
ATOM 695 C CA . VAL A 1 82 ? 18.572 9.789 -31.456 1.00 58.09 82 VAL A CA 1
ATOM 696 C C . VAL A 1 82 ? 20.074 9.509 -31.576 1.00 58.09 82 VAL A C 1
ATOM 698 O O . VAL A 1 82 ? 20.700 9.011 -30.653 1.00 58.09 82 VAL A O 1
ATOM 701 N N . LEU A 1 83 ? 20.668 9.798 -32.733 1.00 48.12 83 LEU A N 1
ATOM 702 C CA . LEU A 1 83 ? 22.124 9.840 -32.888 1.00 48.12 83 LEU A CA 1
ATOM 703 C C . LEU A 1 83 ? 22.487 11.007 -33.812 1.00 48.12 83 LEU A C 1
ATOM 705 O O . LEU A 1 83 ? 22.280 10.938 -35.027 1.00 48.12 83 LEU A O 1
ATOM 709 N N . LYS A 1 84 ? 23.037 12.067 -33.216 1.00 39.28 84 LYS A N 1
ATOM 710 C CA . LYS A 1 84 ? 24.008 12.951 -33.860 1.00 39.28 84 LYS A CA 1
ATOM 711 C C . LYS A 1 84 ? 25.220 13.062 -32.949 1.00 39.28 84 LYS A C 1
ATOM 713 O O . LYS A 1 84 ? 24.997 13.188 -31.726 1.00 39.28 84 LYS A O 1
#

Secondary structure (DSSP, 8-state):
--HHHHHHHHHHHT---TT-HHHHHHHHHHHHHHHHHHHHHHHHHHHHHHHHHHHHHHHHHHHHTT-S-HHHHHHS---S----

Foldseek 3Di:
DDPVVVVVVCVVLVDDDPVCVVVNVVVVVVVVVVVVVVVVVVVVVVVVVVVVVVVVVVQVVCVVV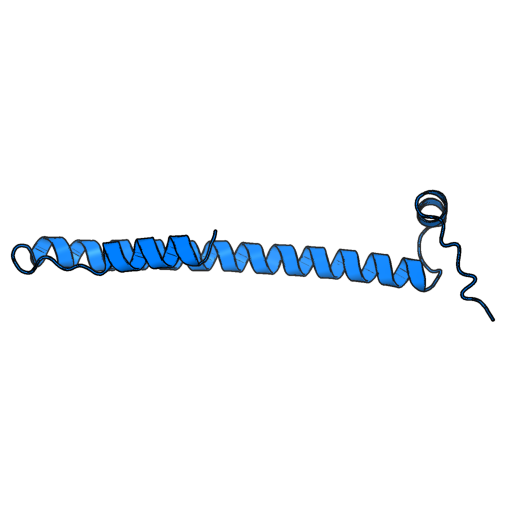VNHDPVVCVVPPDPDDPDD

Radius of gyration: 24.65 Å; chains: 1; bounding box: 50×21×63 Å

InterPro domains:
  IPR021289 Recombination, repair and ssDNA binding protein UvsY [PF11056] (9-76)

Sequence (84 aa):
MKIEDIKDMLEKDRSIDHTQLDTESLKIPEQAVKYQQMAHDEALRLRFLEKEYNVAKYNRWMYYMGKADPDVYDKEPFDHKVLK

pLDDT: mean 86.82, std 11.51, range [39.28, 97.81]